Protein AF-A0A7V9DGA2-F1 (afdb_monomer_lite)

Radius of gyration: 13.35 Å; chains: 1; bounding box: 39×23×36 Å

Secondary structure (DSSP, 8-state):
-EEEESSHHHH-S--SSEEEE--SSHHHHHHHHHHHHHH---S-EEE------TT--TT-----S-----S--

Foldseek 3Di:
DEEEECDPVQVPDDPPHHYYNQHDDDVSNCVRVVVVCVVDPDPDYHYTYDDDDDPDDPPDDDDDPDDDDPPPD

Sequence (73 aa):
MLVVAATARELGRLGGVRTLACGIGPVEAAAATARSLAEDRPSMVLHVGVAGGRGLEPLSLVLGSEAVYCDAK

pLDDT: mean 95.01, std 5.94, range [55.56, 98.5]

Structure (mmCIF, N/CA/C/O backbone):
data_AF-A0A7V9DGA2-F1
#
_entry.id   AF-A0A7V9DGA2-F1
#
loop_
_atom_site.group_PDB
_atom_site.id
_atom_site.type_symbol
_atom_site.label_atom_id
_atom_site.label_alt_id
_atom_site.label_comp_id
_atom_site.label_asym_id
_atom_site.label_entity_id
_atom_site.label_seq_id
_atom_site.pdbx_PDB_ins_code
_atom_site.Cartn_x
_atom_site.Cartn_y
_atom_site.Cartn_z
_atom_site.occupancy
_atom_site.B_iso_or_equiv
_atom_site.auth_seq_id
_atom_site.auth_comp_id
_atom_site.auth_asym_id
_atom_site.auth_atom_id
_atom_site.pdbx_PDB_model_num
ATOM 1 N N . MET A 1 1 ? -13.665 -3.544 4.316 1.00 93.56 1 MET A N 1
ATOM 2 C CA . MET A 1 1 ? -12.501 -3.464 3.408 1.00 93.56 1 MET A CA 1
ATOM 3 C C . MET A 1 1 ? -11.807 -2.121 3.588 1.00 93.56 1 MET A C 1
ATOM 5 O O . MET A 1 1 ? -12.484 -1.135 3.869 1.00 93.56 1 MET A O 1
ATOM 9 N N . LEU A 1 2 ? -10.483 -2.097 3.460 1.00 97.25 2 LEU A N 1
ATOM 10 C CA . LEU A 1 2 ? -9.641 -0.900 3.469 1.00 97.25 2 LEU A CA 1
ATOM 11 C C . LEU A 1 2 ? -8.785 -0.891 2.197 1.00 97.25 2 LEU A C 1
ATOM 13 O O . LEU A 1 2 ? -8.120 -1.887 1.922 1.00 97.25 2 LEU A O 1
ATOM 17 N N . VAL A 1 3 ? -8.800 0.204 1.437 1.00 97.75 3 VAL A N 1
ATOM 18 C CA . VAL A 1 3 ? -7.904 0.403 0.285 1.00 97.75 3 VAL A CA 1
ATOM 19 C C . VAL A 1 3 ? -6.723 1.264 0.714 1.00 97.75 3 VAL A C 1
ATOM 21 O O . VAL A 1 3 ? -6.925 2.344 1.263 1.00 97.75 3 VAL A O 1
ATOM 24 N N . VAL A 1 4 ? -5.502 0.804 0.469 1.00 97.94 4 VAL A N 1
ATOM 25 C CA . VAL A 1 4 ? -4.270 1.489 0.883 1.00 97.94 4 VAL A CA 1
ATOM 26 C C . VAL A 1 4 ? -3.434 1.819 -0.346 1.00 97.94 4 VAL A C 1
ATOM 28 O O . VAL A 1 4 ? -3.178 0.929 -1.153 1.00 97.94 4 VAL A O 1
ATOM 31 N N . ALA A 1 5 ? -2.957 3.054 -0.464 1.00 98.25 5 ALA A N 1
ATOM 32 C CA . ALA A 1 5 ? -1.972 3.447 -1.474 1.00 98.25 5 ALA A CA 1
ATOM 33 C C . ALA A 1 5 ? -0.911 4.368 -0.867 1.00 98.25 5 ALA A C 1
ATOM 35 O O . ALA A 1 5 ? -1.152 4.968 0.181 1.00 98.25 5 ALA A O 1
ATOM 36 N 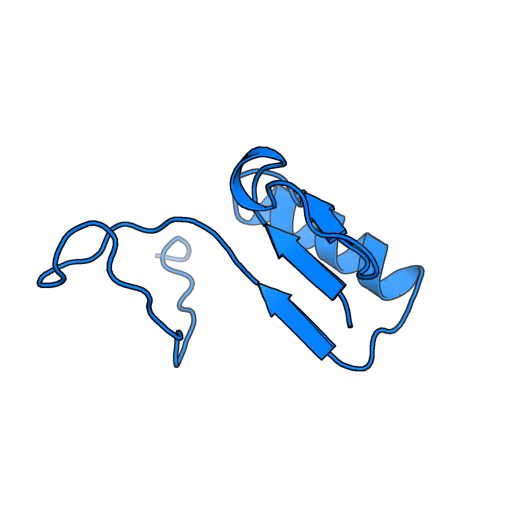N . ALA A 1 6 ? 0.243 4.515 -1.518 1.00 98.25 6 ALA A N 1
ATOM 37 C CA . ALA A 1 6 ? 1.302 5.385 -1.005 1.00 98.25 6 ALA A CA 1
ATOM 38 C C . ALA A 1 6 ? 0.877 6.864 -1.032 1.00 98.25 6 ALA A C 1
ATOM 40 O O . ALA A 1 6 ? 1.180 7.632 -0.117 1.00 98.25 6 ALA A O 1
ATOM 41 N N . THR A 1 7 ? 0.119 7.264 -2.056 1.00 97.44 7 THR A N 1
ATOM 42 C CA . THR A 1 7 ? -0.296 8.652 -2.274 1.00 97.44 7 THR A CA 1
ATOM 43 C C . THR A 1 7 ? -1.801 8.797 -2.508 1.00 97.44 7 THR A C 1
ATOM 45 O O . THR A 1 7 ? -2.478 7.904 -3.015 1.00 97.44 7 THR A O 1
ATOM 48 N N . ALA A 1 8 ? -2.338 9.990 -2.227 1.00 95.81 8 ALA A N 1
ATOM 49 C CA . ALA A 1 8 ? -3.729 10.322 -2.550 1.00 95.81 8 ALA A CA 1
ATOM 50 C C . ALA A 1 8 ? -4.023 10.279 -4.063 1.00 95.81 8 ALA A C 1
ATOM 52 O O . ALA A 1 8 ? -5.154 10.028 -4.471 1.00 95.81 8 ALA A O 1
ATOM 53 N N . ARG A 1 9 ? -3.007 10.501 -4.909 1.00 95.31 9 ARG A N 1
ATOM 54 C CA . ARG A 1 9 ? -3.147 10.432 -6.370 1.00 95.31 9 ARG A CA 1
ATOM 55 C C . ARG A 1 9 ? -3.428 9.008 -6.846 1.00 95.31 9 ARG A C 1
ATOM 57 O O . ARG A 1 9 ? -4.232 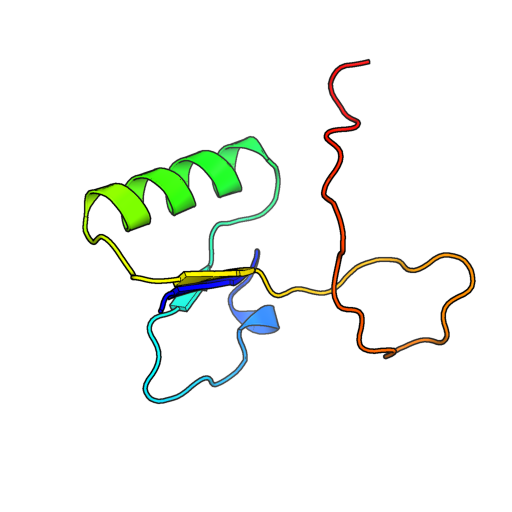8.842 -7.756 1.00 95.31 9 ARG A O 1
ATOM 64 N N . GLU A 1 10 ? -2.801 8.008 -6.234 1.00 96.12 10 GLU A N 1
ATOM 65 C CA . GLU A 1 10 ? -3.019 6.594 -6.569 1.00 96.12 10 GLU A CA 1
ATOM 66 C C . GLU A 1 10 ? -4.395 6.088 -6.127 1.00 96.12 10 GLU A C 1
ATOM 68 O O . GLU A 1 10 ? -4.964 5.221 -6.782 1.00 96.12 10 GLU A O 1
ATOM 73 N N . LEU A 1 11 ? -4.967 6.662 -5.062 1.00 95.06 11 LEU A N 1
ATOM 74 C CA . LEU A 1 11 ? -6.341 6.366 -4.646 1.00 95.06 11 LEU A CA 1
ATOM 75 C C . LEU A 1 11 ? -7.382 6.927 -5.622 1.00 95.06 11 LEU A C 1
ATOM 77 O O . LEU A 1 11 ? -8.499 6.424 -5.675 1.00 95.06 11 LEU A O 1
ATOM 81 N N . GLY A 1 12 ? -7.056 7.975 -6.383 1.00 89.12 12 GLY A N 1
ATOM 82 C CA . GLY A 1 12 ? -8.013 8.629 -7.270 1.00 89.12 12 GLY A CA 1
ATOM 83 C C . GLY A 1 12 ? -9.277 9.086 -6.526 1.00 89.12 12 GLY A C 1
ATOM 84 O O . GLY A 1 12 ? -9.208 9.658 -5.440 1.00 89.12 12 GLY A O 1
ATOM 85 N N . ARG A 1 13 ? -10.452 8.858 -7.123 1.00 84.44 13 ARG A N 1
ATOM 86 C CA . ARG A 1 13 ? -11.759 9.153 -6.511 1.00 84.44 13 ARG A CA 1
ATOM 87 C C . ARG A 1 13 ? -12.521 7.856 -6.257 1.00 84.44 13 ARG A C 1
ATOM 89 O O . ARG A 1 13 ? -13.415 7.499 -7.020 1.00 84.44 13 ARG A O 1
ATOM 96 N N . LEU A 1 14 ? -12.156 7.151 -5.193 1.00 84.56 14 LEU A N 1
ATOM 97 C CA . LEU A 1 14 ? -12.914 5.997 -4.714 1.00 84.56 14 LEU A CA 1
ATOM 98 C C . LEU A 1 14 ? -14.087 6.473 -3.846 1.00 84.56 14 LEU A C 1
ATOM 100 O O . LEU A 1 14 ? -13.897 7.207 -2.880 1.00 84.56 14 LEU A O 1
ATOM 104 N N . GLY A 1 15 ? -15.307 6.066 -4.201 1.00 83.19 15 GLY A N 1
ATOM 105 C CA . GLY A 1 15 ? -16.516 6.314 -3.413 1.00 83.19 15 GLY A CA 1
ATOM 106 C C . GLY A 1 15 ? -16.944 5.066 -2.642 1.00 83.19 15 GLY A C 1
ATOM 107 O O . GLY A 1 15 ? -16.761 3.950 -3.119 1.00 83.19 15 GLY A O 1
ATOM 108 N N . GLY A 1 16 ? -17.526 5.245 -1.453 1.00 87.44 16 GLY A N 1
ATOM 109 C CA . GLY A 1 16 ? -18.169 4.154 -0.703 1.00 87.44 16 GLY A CA 1
ATOM 110 C C . GLY A 1 16 ? -17.226 3.117 -0.080 1.00 87.44 16 GLY A C 1
ATOM 111 O O . GLY A 1 16 ? -17.696 2.138 0.492 1.00 87.44 16 GLY A O 1
ATOM 112 N N . VAL A 1 17 ? -15.910 3.325 -0.148 1.00 91.62 17 VAL A N 1
ATOM 113 C CA . VAL A 1 17 ? -14.903 2.465 0.482 1.00 91.62 17 VAL A CA 1
ATOM 114 C C . VAL A 1 17 ? -13.942 3.316 1.297 1.00 91.62 17 VAL A C 1
ATOM 116 O O . VAL A 1 17 ? -13.615 4.440 0.923 1.00 91.62 17 VAL A O 1
ATOM 119 N N . ARG A 1 18 ? -13.485 2.789 2.432 1.00 95.00 18 ARG A N 1
ATOM 120 C CA . ARG A 1 18 ? -12.471 3.469 3.237 1.00 95.00 18 ARG A CA 1
ATOM 121 C C . ARG A 1 18 ? -11.119 3.386 2.547 1.00 95.00 18 ARG A C 1
ATOM 123 O O . ARG A 1 18 ? -10.722 2.314 2.086 1.00 95.00 18 ARG A O 1
ATOM 130 N N . THR A 1 19 ? -10.414 4.507 2.539 1.00 97.00 19 THR A N 1
ATOM 131 C CA . THR A 1 19 ? -9.117 4.656 1.887 1.00 97.00 19 THR A CA 1
ATOM 132 C C . THR A 1 19 ? -8.073 5.192 2.856 1.00 97.00 19 THR A C 1
ATOM 134 O O . THR A 1 19 ? -8.392 6.039 3.689 1.00 97.00 19 THR A O 1
ATOM 137 N N . LEU A 1 20 ? -6.825 4.768 2.691 1.00 97.69 20 LEU A N 1
ATOM 138 C CA . LEU A 1 20 ? -5.66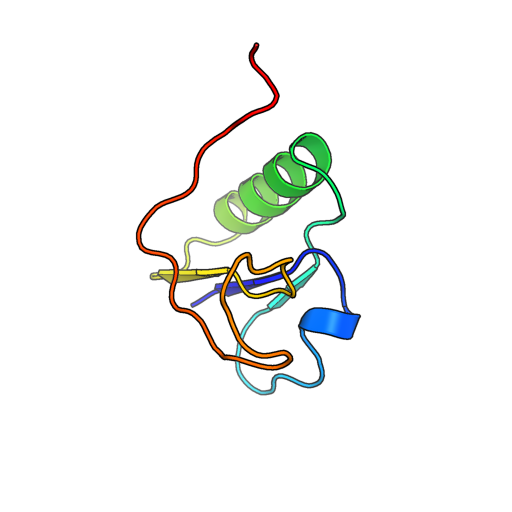7 5.272 3.420 1.00 97.69 20 LEU A CA 1
ATOM 139 C C . LEU A 1 20 ? -4.553 5.624 2.429 1.00 97.69 20 LEU A C 1
ATOM 141 O O . LEU A 1 20 ? -4.120 4.768 1.660 1.00 97.69 20 LEU A O 1
ATOM 145 N N . ALA A 1 21 ? -4.072 6.867 2.476 1.00 97.94 21 ALA A N 1
ATOM 146 C CA . ALA A 1 21 ? -2.791 7.237 1.883 1.00 97.94 21 ALA A CA 1
ATOM 147 C C . ALA A 1 21 ? -1.706 7.007 2.946 1.00 97.94 21 ALA A C 1
ATOM 149 O O . ALA A 1 21 ? -1.623 7.777 3.902 1.00 97.94 21 ALA A O 1
ATOM 150 N N . CYS A 1 22 ? -0.942 5.920 2.838 1.00 98.31 22 CYS A N 1
ATOM 151 C CA . CYS A 1 22 ? -0.037 5.465 3.899 1.00 98.31 22 CYS A CA 1
ATOM 152 C C . CYS A 1 22 ? 1.335 6.156 3.901 1.00 98.31 22 CYS A C 1
ATOM 154 O O . CYS A 1 22 ? 2.106 5.954 4.833 1.00 98.31 22 CYS A O 1
ATOM 156 N N . GLY A 1 23 ? 1.631 6.987 2.899 1.00 98.31 23 GLY A N 1
ATOM 157 C CA . GLY A 1 23 ? 2.936 7.622 2.741 1.00 98.31 23 GLY A CA 1
ATOM 158 C C . GLY A 1 23 ? 3.907 6.785 1.907 1.00 98.31 23 GLY A C 1
ATOM 159 O O . GLY A 1 23 ? 3.620 5.657 1.509 1.00 98.31 23 GLY A O 1
ATOM 160 N N . ILE A 1 24 ? 5.062 7.377 1.593 1.00 97.25 24 ILE A N 1
ATOM 161 C CA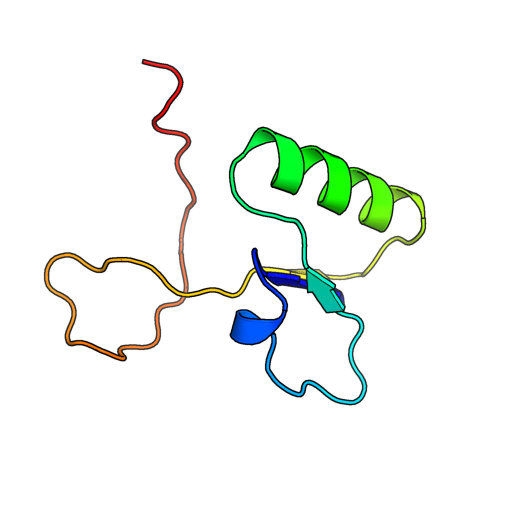 . ILE A 1 24 ? 6.079 6.781 0.718 1.00 97.25 24 ILE A CA 1
ATOM 162 C C . ILE A 1 24 ? 7.189 6.163 1.570 1.00 97.25 24 ILE A C 1
ATOM 164 O O . ILE A 1 24 ? 7.756 6.823 2.437 1.00 97.25 24 ILE A O 1
ATOM 168 N N . GLY A 1 25 ? 7.542 4.918 1.252 1.00 95.75 25 GLY A N 1
ATOM 169 C CA . GLY A 1 25 ? 8.614 4.174 1.907 1.00 95.75 25 GLY A CA 1
ATOM 170 C C . GLY A 1 25 ? 8.111 3.218 2.997 1.00 95.75 25 GLY A C 1
ATOM 171 O O . GLY A 1 25 ? 7.015 3.398 3.531 1.00 95.75 25 GLY A O 1
ATOM 172 N N . PRO A 1 26 ? 8.902 2.182 3.332 1.00 96.00 26 PRO A N 1
ATOM 173 C CA . PRO A 1 26 ? 8.456 1.082 4.188 1.00 96.00 26 PRO A CA 1
ATOM 174 C C . PRO A 1 26 ? 8.128 1.518 5.622 1.00 96.00 26 PRO A C 1
ATOM 176 O O . PRO A 1 26 ? 7.195 0.985 6.216 1.00 96.00 26 PRO A O 1
ATOM 179 N N . VAL A 1 27 ? 8.854 2.501 6.170 1.00 97.00 27 VAL A N 1
ATOM 180 C CA . VAL A 1 27 ? 8.651 2.990 7.546 1.00 97.00 27 VAL A CA 1
ATOM 181 C C . VAL A 1 27 ? 7.307 3.706 7.688 1.00 97.00 27 VAL A C 1
ATOM 183 O O . VAL A 1 27 ? 6.488 3.310 8.517 1.00 97.00 27 VAL A O 1
ATOM 186 N N . GLU A 1 28 ? 7.055 4.714 6.849 1.00 97.81 28 GLU A N 1
ATOM 187 C CA . GLU A 1 28 ? 5.803 5.482 6.866 1.00 97.81 28 GLU A CA 1
ATOM 188 C C . GLU A 1 28 ? 4.604 4.582 6.565 1.00 97.81 28 GLU A C 1
ATOM 190 O O . GLU A 1 28 ? 3.626 4.563 7.320 1.00 97.81 28 GLU A O 1
ATOM 195 N N . ALA A 1 29 ? 4.724 3.751 5.523 1.00 98.06 29 ALA A N 1
ATOM 196 C CA . ALA A 1 29 ? 3.668 2.835 5.123 1.00 98.06 29 ALA A CA 1
ATOM 197 C C . ALA A 1 29 ? 3.298 1.859 6.251 1.00 98.06 29 ALA A C 1
ATOM 199 O O . ALA A 1 29 ? 2.107 1.644 6.504 1.00 98.06 29 ALA A O 1
ATOM 200 N N . ALA A 1 30 ? 4.289 1.299 6.954 1.00 97.75 30 ALA A N 1
ATOM 201 C CA . ALA A 1 30 ? 4.056 0.402 8.082 1.00 97.75 30 ALA A CA 1
ATOM 202 C C . ALA A 1 30 ? 3.372 1.125 9.250 1.00 97.75 30 ALA A C 1
ATOM 204 O O . ALA A 1 30 ? 2.358 0.636 9.754 1.00 97.75 30 ALA A O 1
ATOM 205 N N . ALA A 1 31 ? 3.877 2.295 9.652 1.00 98.50 31 ALA A N 1
ATOM 206 C CA . ALA A 1 31 ? 3.341 3.050 10.782 1.00 98.50 31 ALA A CA 1
ATOM 207 C C . ALA A 1 31 ? 1.886 3.494 10.545 1.00 98.50 31 ALA A C 1
ATOM 209 O O . ALA A 1 31 ? 1.014 3.252 11.387 1.00 98.50 31 ALA A O 1
ATOM 210 N N . ALA A 1 32 ? 1.597 4.087 9.383 1.00 98.44 32 ALA A N 1
ATOM 211 C CA . ALA A 1 32 ? 0.259 4.563 9.042 1.00 98.44 32 ALA A CA 1
ATOM 212 C C . ALA A 1 32 ? -0.744 3.409 8.890 1.00 98.44 32 ALA A C 1
ATOM 214 O O . ALA A 1 32 ? -1.866 3.481 9.402 1.00 98.44 32 ALA A O 1
ATOM 215 N N . THR A 1 33 ? -0.337 2.321 8.227 1.00 98.25 33 THR A N 1
ATOM 216 C CA . THR A 1 33 ? -1.209 1.155 8.026 1.00 98.25 33 THR A CA 1
ATOM 217 C C . THR A 1 33 ? -1.500 0.452 9.348 1.00 98.25 33 THR A C 1
ATOM 219 O O . THR A 1 33 ? -2.661 0.169 9.638 1.00 98.25 33 THR A O 1
ATOM 222 N N . ALA A 1 34 ? -0.487 0.228 10.191 1.00 98.25 34 ALA A N 1
ATOM 223 C CA . ALA A 1 34 ? -0.672 -0.401 11.499 1.00 98.25 34 ALA A CA 1
ATOM 224 C C . ALA A 1 34 ? -1.612 0.415 12.395 1.00 98.25 34 ALA A C 1
ATOM 226 O O . ALA A 1 34 ? -2.506 -0.153 13.023 1.00 98.25 34 ALA A O 1
ATOM 227 N N . ARG A 1 35 ? -1.465 1.746 12.404 1.00 98.31 35 ARG A N 1
ATOM 228 C CA . ARG A 1 35 ? -2.375 2.639 13.127 1.00 98.31 35 ARG A CA 1
ATOM 229 C C . ARG A 1 35 ? -3.817 2.500 12.637 1.00 98.31 35 ARG A C 1
ATOM 231 O O . ARG A 1 35 ? -4.712 2.303 13.453 1.00 98.31 35 ARG A O 1
ATOM 238 N N . SER A 1 36 ? -4.039 2.540 11.322 1.00 97.69 36 SER A N 1
ATOM 239 C CA . SER A 1 36 ? -5.386 2.409 10.752 1.00 97.69 36 SER A CA 1
ATOM 240 C C . SER A 1 36 ? -6.030 1.053 11.070 1.00 97.69 36 SER A C 1
ATOM 242 O O . SER A 1 36 ? -7.221 1.004 11.367 1.00 97.69 36 SER A O 1
ATOM 244 N N . LEU A 1 37 ? -5.245 -0.031 11.065 1.00 97.69 37 LEU A N 1
ATOM 245 C CA . LEU A 1 37 ? -5.708 -1.379 11.425 1.00 97.69 37 LEU A CA 1
ATOM 246 C 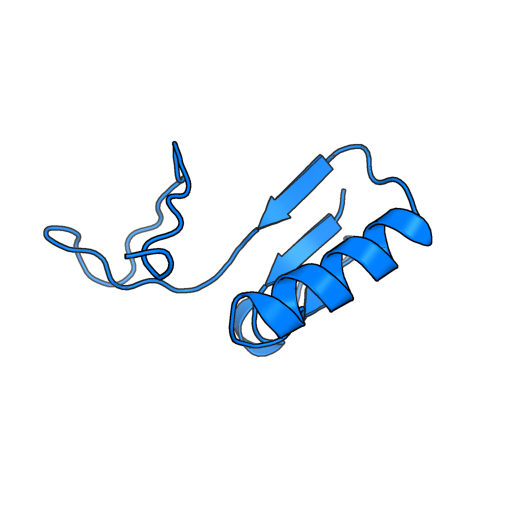C . LEU A 1 37 ? -5.966 -1.560 12.930 1.00 97.69 37 LEU A C 1
ATOM 248 O O . LEU A 1 37 ? -6.722 -2.448 13.332 1.00 97.69 37 LEU A O 1
ATOM 252 N N . ALA A 1 38 ? -5.312 -0.760 13.773 1.00 97.44 38 ALA A N 1
ATOM 253 C CA . ALA A 1 38 ? -5.560 -0.746 15.210 1.00 97.44 38 ALA A CA 1
ATOM 254 C C . ALA A 1 38 ? -6.844 0.023 15.556 1.00 97.44 38 ALA A C 1
ATOM 256 O O . ALA A 1 38 ? -7.577 -0.391 16.453 1.00 97.44 38 ALA A O 1
ATOM 257 N N . GLU A 1 39 ? -7.118 1.115 14.838 1.00 96.38 39 GLU A N 1
ATOM 258 C CA . GLU A 1 39 ? -8.335 1.921 14.990 1.00 96.38 39 GLU A CA 1
ATOM 259 C C . GLU A 1 39 ? -9.583 1.170 14.497 1.00 96.38 39 GLU A C 1
ATOM 261 O O . GLU A 1 39 ? -10.650 1.273 15.102 1.00 96.38 39 GLU A O 1
ATOM 266 N N . ASP A 1 40 ? -9.454 0.375 13.434 1.00 94.00 40 ASP A N 1
ATOM 267 C CA . ASP A 1 40 ? -10.533 -0.454 12.914 1.00 94.00 40 ASP A CA 1
ATOM 268 C C . ASP A 1 40 ? -9.999 -1.740 12.269 1.00 94.00 40 ASP A C 1
ATOM 270 O O . ASP A 1 40 ? -8.966 -1.735 11.606 1.00 94.00 40 ASP A O 1
ATOM 274 N N . ARG A 1 41 ? -10.733 -2.849 12.419 1.00 94.56 41 ARG A N 1
ATOM 275 C CA . ARG A 1 41 ? -10.368 -4.160 11.862 1.00 94.56 41 ARG A CA 1
ATOM 276 C C . ARG A 1 41 ? -11.166 -4.471 10.590 1.00 94.56 41 ARG A C 1
ATOM 278 O O . ARG A 1 41 ? -12.182 -5.169 10.669 1.00 94.56 41 ARG A O 1
ATOM 285 N N . PRO A 1 42 ? -10.734 -4.011 9.400 1.00 96.38 42 PRO A N 1
ATOM 286 C CA . PRO A 1 42 ? -11.388 -4.394 8.161 1.00 96.38 42 PRO A CA 1
ATOM 287 C C . PRO A 1 42 ? -11.262 -5.904 7.936 1.00 96.38 42 PRO A C 1
ATOM 289 O O . PRO A 1 42 ? -10.212 -6.494 8.159 1.00 96.38 42 PRO A O 1
ATOM 292 N N . SER A 1 43 ? -12.297 -6.512 7.361 1.00 97.00 43 SER A N 1
ATOM 293 C CA . SER A 1 43 ? -12.254 -7.909 6.902 1.00 97.00 43 SER A CA 1
ATOM 294 C C . SER A 1 43 ? -11.243 -8.175 5.776 1.00 97.00 43 SER A C 1
ATOM 296 O O . SER A 1 43 ? -10.963 -9.328 5.470 1.00 97.00 43 SER A O 1
ATOM 298 N N . MET A 1 44 ? -10.731 -7.123 5.126 1.00 96.81 44 MET A N 1
ATOM 299 C CA . MET A 1 44 ? -9.808 -7.203 3.993 1.00 96.81 44 MET A CA 1
ATOM 300 C C . MET A 1 44 ? -9.057 -5.884 3.804 1.00 96.81 44 MET A C 1
ATOM 302 O O . MET A 1 44 ? -9.659 -4.809 3.922 1.00 96.81 44 MET A O 1
ATOM 306 N N . VAL A 1 45 ? -7.783 -5.982 3.423 1.00 96.94 45 VAL A N 1
ATOM 307 C CA . VAL A 1 45 ? -6.946 -4.867 2.968 1.00 96.94 45 VAL A CA 1
ATOM 308 C C . VAL A 1 45 ? -6.598 -5.084 1.497 1.00 96.94 45 VAL A C 1
ATOM 310 O O . VAL A 1 45 ? -6.160 -6.169 1.126 1.00 96.94 45 VAL A O 1
ATOM 313 N N . LEU A 1 46 ? -6.788 -4.057 0.672 1.00 96.69 46 LEU A N 1
ATOM 314 C CA . LEU A 1 46 ? -6.361 -4.034 -0.723 1.00 96.69 46 LEU A CA 1
ATOM 315 C C . LEU A 1 46 ? -5.299 -2.948 -0.888 1.00 96.69 46 LEU A C 1
ATOM 317 O O . LEU A 1 46 ? -5.610 -1.762 -0.778 1.00 96.69 46 LEU A O 1
ATOM 321 N N . HIS A 1 47 ? -4.057 -3.346 -1.151 1.00 97.38 47 HIS A N 1
ATOM 322 C CA . HIS A 1 47 ? -3.001 -2.400 -1.490 1.00 97.38 47 HIS A CA 1
ATOM 323 C C . HIS A 1 47 ? -3.008 -2.134 -2.998 1.00 97.38 47 HIS A C 1
ATOM 325 O O . HIS A 1 47 ? -2.954 -3.071 -3.793 1.00 97.38 47 HIS A O 1
ATOM 331 N N . VAL A 1 48 ? -3.101 -0.863 -3.382 1.00 96.94 48 VAL A N 1
ATOM 332 C CA . VAL A 1 48 ? -3.065 -0.403 -4.773 1.00 96.94 48 VAL A CA 1
ATOM 333 C C . VAL A 1 48 ? -1.984 0.656 -4.929 1.00 96.94 48 VAL A C 1
ATOM 335 O O . VAL A 1 48 ? -1.670 1.384 -3.989 1.00 96.94 48 VAL A O 1
ATOM 338 N N . GLY A 1 49 ? -1.431 0.765 -6.127 1.00 96.19 49 GLY A N 1
ATOM 339 C CA . GLY A 1 49 ? -0.412 1.754 -6.435 1.00 96.19 49 GLY A CA 1
ATOM 340 C C . GLY A 1 49 ? 0.149 1.545 -7.828 1.00 96.19 49 GLY A C 1
ATOM 341 O O . GLY A 1 49 ? -0.206 0.584 -8.519 1.00 96.19 49 GLY A O 1
ATOM 342 N N . VAL A 1 50 ? 1.024 2.455 -8.237 1.00 96.69 50 VAL A N 1
ATOM 343 C CA . VAL A 1 50 ? 1.817 2.277 -9.455 1.00 96.69 50 VAL A CA 1
ATOM 344 C C . VAL A 1 50 ? 3.133 1.584 -9.123 1.00 96.69 50 VAL A C 1
ATOM 346 O O . VAL A 1 50 ? 3.706 1.777 -8.054 1.00 96.69 50 VAL A O 1
ATOM 349 N N . ALA A 1 51 ? 3.634 0.784 -10.057 1.00 96.06 51 ALA A N 1
ATOM 350 C CA . ALA A 1 51 ? 4.904 0.091 -9.908 1.00 96.06 51 ALA A CA 1
ATOM 351 C C . ALA A 1 51 ? 5.663 0.058 -11.236 1.00 96.06 51 ALA A C 1
ATOM 353 O O . ALA A 1 51 ? 5.069 0.113 -12.314 1.00 96.06 51 ALA A O 1
ATOM 354 N N . GLY A 1 52 ? 6.988 -0.060 -11.153 1.00 96.19 52 GLY A N 1
ATOM 355 C CA . GLY A 1 52 ? 7.798 -0.439 -12.305 1.00 96.19 52 GLY A CA 1
ATOM 356 C C . GLY A 1 52 ? 7.589 -1.918 -12.634 1.00 96.19 52 GLY A C 1
ATOM 357 O O . GLY A 1 52 ? 7.609 -2.758 -11.738 1.00 96.19 52 GLY A O 1
ATOM 358 N N . GLY A 1 53 ? 7.411 -2.243 -13.915 1.00 95.50 53 GLY A N 1
ATOM 359 C CA . GLY A 1 53 ? 7.224 -3.614 -14.392 1.00 95.50 53 GLY A CA 1
ATOM 360 C C . GLY A 1 53 ? 8.302 -4.004 -15.396 1.00 95.50 53 GLY A C 1
ATOM 361 O O . GLY A 1 53 ? 8.391 -3.419 -16.472 1.00 95.50 53 GLY A O 1
ATOM 362 N N . ARG A 1 54 ? 9.130 -5.002 -15.073 1.00 95.88 54 ARG A N 1
ATOM 363 C CA . ARG A 1 54 ? 10.119 -5.538 -16.021 1.00 95.88 54 ARG A CA 1
ATOM 364 C C . ARG A 1 54 ? 9.451 -6.567 -16.932 1.00 95.88 54 ARG A C 1
ATOM 366 O O . ARG A 1 54 ? 8.980 -7.585 -16.440 1.00 95.88 54 ARG A O 1
ATOM 373 N N . GLY A 1 55 ? 9.460 -6.324 -18.244 1.00 97.12 55 GLY A N 1
ATOM 374 C CA . GLY A 1 55 ? 8.832 -7.216 -19.230 1.00 97.12 55 GLY A CA 1
ATOM 375 C C . GLY A 1 55 ? 7.304 -7.115 -19.281 1.00 97.12 55 GLY A C 1
ATOM 376 O O . GLY A 1 55 ? 6.657 -8.015 -19.803 1.00 97.12 55 GLY A O 1
ATOM 377 N N . LEU A 1 56 ? 6.738 -6.043 -18.722 1.00 97.12 56 LEU A N 1
ATOM 378 C CA . LEU A 1 56 ? 5.311 -5.744 -18.763 1.00 97.12 56 LEU A CA 1
ATOM 379 C C . LEU A 1 56 ? 5.079 -4.487 -19.597 1.00 97.12 56 LEU A C 1
ATOM 381 O O . LEU A 1 56 ? 5.850 -3.531 -19.497 1.00 97.12 56 LEU A O 1
ATOM 385 N N . GLU A 1 57 ? 4.005 -4.480 -20.383 1.00 97.94 57 GLU A N 1
ATOM 386 C CA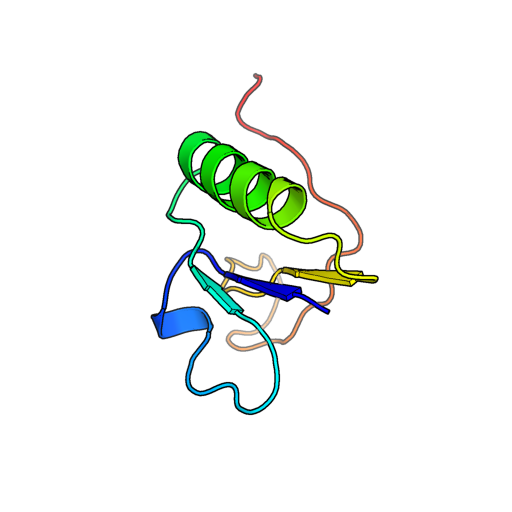 . GLU A 1 57 ? 3.611 -3.296 -21.145 1.00 97.94 57 GLU A CA 1
ATOM 387 C C . GLU A 1 57 ? 3.208 -2.151 -20.199 1.00 97.94 57 GLU A C 1
ATOM 389 O O . GLU A 1 57 ? 2.583 -2.406 -19.157 1.00 97.94 57 GLU A O 1
ATOM 394 N N . PRO A 1 58 ? 3.515 -0.883 -20.532 1.00 97.00 58 PRO A N 1
ATOM 395 C CA . PRO A 1 58 ? 3.046 0.260 -19.760 1.00 97.00 58 PRO A CA 1
ATOM 396 C C . PRO A 1 58 ? 1.529 0.226 -19.556 1.00 97.00 58 PRO A C 1
ATOM 398 O O . PRO A 1 58 ? 0.777 -0.150 -20.450 1.00 97.00 58 PRO A O 1
ATOM 401 N N . LEU A 1 59 ? 1.082 0.660 -18.374 1.00 96.19 59 LEU A N 1
ATOM 402 C CA . LEU A 1 59 ? -0.332 0.674 -17.970 1.00 96.19 59 LEU A CA 1
ATOM 403 C C . LEU A 1 59 ? -0.982 -0.716 -17.827 1.00 96.19 59 LEU A C 1
ATOM 405 O O . LEU A 1 59 ? -2.200 -0.802 -17.670 1.00 96.19 59 LEU A O 1
ATOM 409 N N . SER A 1 60 ? -0.194 -1.796 -17.818 1.00 97.38 60 SER A N 1
ATOM 410 C CA . SER A 1 60 ? -0.697 -3.124 -17.454 1.00 97.38 60 SER A CA 1
ATOM 411 C C . SER A 1 60 ? -1.185 -3.157 -16.003 1.00 97.38 60 SER A C 1
ATOM 413 O O . SER A 1 60 ? -0.504 -2.680 -15.094 1.00 97.38 60 SER A O 1
ATOM 415 N N . LEU A 1 61 ? -2.345 -3.779 -15.777 1.00 97.19 61 LEU A N 1
ATOM 416 C CA . LEU A 1 61 ? -2.838 -4.100 -14.439 1.00 97.19 61 LEU A CA 1
ATOM 417 C C . LEU A 1 61 ? -2.258 -5.443 -13.986 1.00 97.19 61 LEU A C 1
ATOM 419 O O . LEU A 1 61 ? -2.379 -6.442 -14.693 1.00 97.19 61 LEU A O 1
ATOM 423 N N . VAL A 1 62 ? -1.676 -5.472 -12.788 1.00 97.25 62 VAL A N 1
ATOM 424 C CA . VAL A 1 62 ? -1.068 -6.672 -12.204 1.00 97.25 62 VAL A CA 1
ATOM 425 C C . VAL A 1 62 ? -1.664 -6.939 -10.830 1.00 97.25 62 VAL A C 1
ATOM 427 O O . VAL A 1 62 ? -1.760 -6.035 -10.003 1.00 97.25 62 VAL A O 1
ATOM 430 N N . LEU A 1 63 ? -2.014 -8.199 -10.576 1.00 97.00 63 LEU A N 1
ATOM 431 C CA . LEU A 1 63 ? -2.283 -8.699 -9.234 1.00 97.00 63 LEU A CA 1
ATOM 432 C C . LEU A 1 63 ? -1.003 -9.346 -8.693 1.00 97.00 63 LEU A C 1
ATOM 434 O O . LEU A 1 63 ? -0.535 -10.339 -9.245 1.00 97.00 63 LEU A O 1
ATOM 438 N N . GLY A 1 64 ? -0.428 -8.772 -7.636 1.00 94.19 64 GLY A N 1
ATOM 439 C CA . GLY A 1 64 ? 0.766 -9.325 -6.999 1.00 94.19 64 GLY A CA 1
ATOM 440 C C . GLY A 1 64 ? 0.473 -10.660 -6.313 1.00 94.19 64 GLY A C 1
ATOM 441 O O . GLY A 1 64 ? -0.514 -10.781 -5.590 1.00 94.19 64 GLY A O 1
ATOM 442 N N . SER A 1 65 ? 1.336 -11.653 -6.525 1.00 96.31 65 SER A N 1
ATOM 443 C CA . SER A 1 65 ? 1.290 -12.941 -5.819 1.00 96.31 65 SER A CA 1
ATOM 444 C C . SER A 1 65 ? 2.059 -12.917 -4.498 1.00 96.31 65 SER A C 1
ATOM 446 O O . SER A 1 65 ? 1.706 -13.631 -3.564 1.00 96.31 65 SER A O 1
ATOM 448 N N . GLU A 1 66 ? 3.109 -12.100 -4.419 1.00 96.25 66 GLU A N 1
ATOM 449 C CA . GLU A 1 66 ? 4.001 -11.977 -3.268 1.00 96.25 66 GLU A CA 1
ATOM 450 C C . GLU A 1 66 ? 4.590 -10.561 -3.173 1.00 96.25 66 GLU A C 1
ATOM 452 O O . GLU A 1 66 ? 4.625 -9.823 -4.160 1.00 96.25 66 GLU A O 1
ATOM 457 N N . ALA A 1 67 ? 5.062 -10.190 -1.981 1.00 93.75 67 ALA A N 1
ATOM 458 C CA . ALA A 1 67 ? 5.802 -8.957 -1.729 1.00 93.75 67 ALA A CA 1
ATOM 459 C C . ALA A 1 67 ? 7.111 -9.295 -1.004 1.00 93.75 67 ALA A C 1
ATOM 461 O O . ALA A 1 67 ? 7.097 -9.980 0.018 1.00 93.75 67 ALA A O 1
ATOM 462 N N . VAL A 1 68 ? 8.239 -8.818 -1.533 1.00 95.31 68 VAL A N 1
ATOM 463 C CA . VAL A 1 68 ? 9.584 -9.125 -1.026 1.00 95.31 68 VAL A CA 1
ATOM 464 C C . VAL A 1 68 ? 10.230 -7.847 -0.496 1.00 95.31 68 VAL A C 1
ATOM 466 O O . VAL A 1 68 ? 10.250 -6.831 -1.187 1.00 95.31 68 VAL A O 1
ATOM 469 N N . TYR A 1 69 ? 10.773 -7.895 0.724 1.00 94.69 69 TYR A N 1
ATOM 470 C CA . TYR A 1 69 ? 11.522 -6.780 1.303 1.00 94.69 69 TYR A CA 1
ATOM 471 C C . TYR A 1 69 ? 12.992 -6.850 0.880 1.00 94.69 69 TYR A C 1
ATOM 473 O O . TYR A 1 69 ? 13.740 -7.722 1.319 1.00 94.69 69 TYR A O 1
ATOM 481 N N . CYS A 1 70 ? 13.394 -5.942 -0.006 1.00 94.00 70 CYS A N 1
ATOM 482 C CA . CYS A 1 70 ? 14.703 -5.973 -0.662 1.00 94.00 70 CYS A CA 1
ATOM 483 C C . CYS A 1 70 ? 15.784 -5.155 0.058 1.00 94.00 70 CYS A C 1
ATOM 485 O O . CYS A 1 70 ? 16.956 -5.296 -0.290 1.00 94.00 70 CYS A O 1
ATOM 487 N N . ASP A 1 71 ? 15.400 -4.320 1.027 1.00 90.94 71 ASP A N 1
ATOM 488 C CA . ASP A 1 71 ? 16.297 -3.352 1.674 1.00 90.94 71 ASP A CA 1
ATOM 489 C C . ASP A 1 71 ? 17.112 -3.966 2.825 1.00 90.94 71 ASP A C 1
ATOM 491 O O . ASP A 1 71 ? 18.067 -3.363 3.298 1.00 90.94 71 ASP A O 1
ATOM 495 N N . ALA A 1 72 ? 16.767 -5.176 3.276 1.00 79.19 72 ALA A N 1
ATOM 496 C CA . ALA A 1 72 ? 17.448 -5.882 4.368 1.00 79.19 72 ALA A CA 1
ATOM 497 C C . ALA A 1 72 ? 18.729 -6.628 3.933 1.00 79.19 72 ALA A C 1
ATOM 499 O O . ALA A 1 72 ? 19.027 -7.690 4.482 1.00 79.19 72 ALA A O 1
ATOM 500 N N . LYS A 1 73 ? 19.446 -6.127 2.923 1.00 55.56 73 LYS A N 1
ATOM 501 C CA . LYS A 1 73 ? 20.665 -6.764 2.399 1.00 55.56 73 LYS A CA 1
ATOM 502 C C . LYS A 1 73 ? 21.936 -6.244 3.050 1.00 55.56 73 LYS A C 1
ATOM 504 O O . LYS A 1 73 ? 22.030 -5.017 3.255 1.00 55.56 73 LYS A O 1
#